Protein AF-A0A951JJU0-F1 (afdb_monomer_lite)

Foldseek 3Di:
DDPPPDPPQPPDDADDFDDWFDDPFKIKTKDCLQFQWKWKAFPNDTDTRDHDPDDDDDDPPDLHGDQKMWIWMDGPPDTDIDIDGHNPLPQQKDWDWADDPDDPGDTMIIITGRHDPPPPPDSDD

Radius of gyration: 16.65 Å; chains: 1; bounding box: 53×28×47 Å

Structure (mmCIF, N/CA/C/O backbone):
data_AF-A0A951JJU0-F1
#
_entry.id   AF-A0A951JJU0-F1
#
loop_
_atom_site.group_PDB
_atom_site.id
_atom_site.type_symbol
_atom_site.label_atom_id
_atom_site.label_alt_id
_atom_site.label_comp_id
_atom_site.label_asym_id
_atom_site.label_entity_id
_atom_site.label_seq_id
_atom_site.pdbx_PDB_ins_code
_atom_site.Cartn_x
_atom_site.Cartn_y
_atom_site.Cartn_z
_atom_site.occupancy
_atom_site.B_iso_or_equiv
_atom_site.auth_seq_id
_atom_site.auth_comp_id
_atom_site.auth_asym_id
_atom_site.auth_atom_id
_atom_site.pdbx_PDB_model_num
ATOM 1 N N . MET A 1 1 ? 40.517 -6.845 -11.418 1.00 38.53 1 MET A N 1
ATOM 2 C CA . MET A 1 1 ? 39.746 -6.294 -10.288 1.00 38.53 1 MET A CA 1
ATOM 3 C C . MET A 1 1 ? 38.596 -5.541 -10.914 1.00 38.53 1 MET A C 1
ATOM 5 O O . MET A 1 1 ? 38.833 -4.495 -11.500 1.00 38.53 1 MET A O 1
ATOM 9 N N . SER A 1 2 ? 37.424 -6.170 -10.974 1.0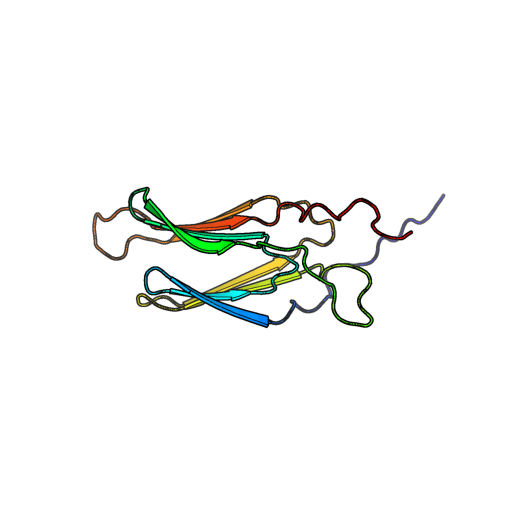0 40.97 2 SER A N 1
ATOM 10 C CA . SER A 1 2 ? 36.250 -5.592 -11.626 1.00 40.97 2 SER A CA 1
ATOM 11 C C . SER A 1 2 ? 35.605 -4.611 -10.664 1.00 40.97 2 SER A C 1
ATOM 13 O O . SER A 1 2 ? 35.192 -4.996 -9.574 1.00 40.97 2 SER A O 1
ATOM 15 N N . ASP A 1 3 ? 35.588 -3.351 -11.067 1.00 44.50 3 ASP A N 1
ATOM 16 C CA . ASP A 1 3 ? 34.968 -2.253 -10.345 1.00 44.50 3 ASP A CA 1
ATOM 17 C C . ASP A 1 3 ? 33.454 -2.317 -10.607 1.00 44.50 3 ASP A C 1
ATOM 19 O O . ASP A 1 3 ? 32.942 -1.771 -11.584 1.00 44.50 3 ASP A O 1
ATOM 23 N N . THR A 1 4 ? 32.724 -3.092 -9.804 1.00 44.53 4 THR A N 1
ATOM 24 C CA . THR A 1 4 ? 31.253 -3.086 -9.801 1.00 44.53 4 THR A CA 1
ATOM 25 C C . THR A 1 4 ? 30.771 -1.870 -9.020 1.00 44.53 4 THR A C 1
ATOM 27 O O . THR A 1 4 ? 30.305 -1.979 -7.887 1.00 44.53 4 THR A O 1
ATOM 30 N N . GLY A 1 5 ? 30.903 -0.695 -9.634 1.00 45.22 5 GLY A N 1
ATOM 31 C CA . GLY A 1 5 ? 30.172 0.500 -9.234 1.00 45.22 5 GLY A CA 1
ATOM 32 C C . GLY A 1 5 ? 28.695 0.293 -9.541 1.00 45.22 5 GLY A C 1
ATOM 33 O O . GLY A 1 5 ? 28.229 0.643 -10.623 1.00 45.22 5 GLY A O 1
ATOM 34 N N . GLY A 1 6 ? 27.972 -0.337 -8.613 1.00 46.62 6 GLY A N 1
ATOM 35 C CA . GLY 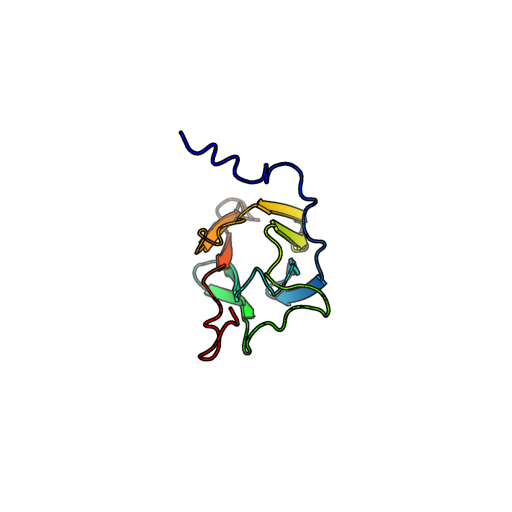A 1 6 ? 26.517 -0.389 -8.665 1.00 46.62 6 GLY A CA 1
ATOM 36 C C . GLY A 1 6 ? 25.958 1.038 -8.735 1.00 46.62 6 GLY A C 1
ATOM 37 O O . GLY A 1 6 ? 26.539 1.951 -8.137 1.00 46.62 6 GLY A O 1
ATOM 38 N N . PRO A 1 7 ? 24.877 1.280 -9.488 1.00 50.72 7 PRO A N 1
ATOM 39 C CA . PRO A 1 7 ? 24.279 2.607 -9.557 1.00 50.72 7 PRO A CA 1
ATOM 40 C C . PRO A 1 7 ? 23.910 3.100 -8.150 1.00 50.72 7 PRO A C 1
ATOM 42 O O . PRO A 1 7 ? 23.377 2.370 -7.316 1.00 50.72 7 PRO A O 1
ATOM 45 N N . ILE A 1 8 ? 24.239 4.364 -7.876 1.00 48.88 8 ILE A N 1
ATOM 46 C CA . ILE A 1 8 ? 23.938 5.029 -6.607 1.00 48.88 8 ILE A CA 1
ATOM 47 C C . ILE A 1 8 ? 22.442 5.341 -6.604 1.00 48.88 8 ILE A C 1
ATOM 49 O O . ILE A 1 8 ? 21.984 6.385 -7.065 1.00 48.88 8 ILE A O 1
ATOM 53 N N . TYR A 1 9 ? 21.678 4.379 -6.111 1.00 51.25 9 TYR A N 1
ATOM 54 C CA . TYR A 1 9 ? 20.222 4.375 -6.087 1.00 51.25 9 TYR A CA 1
ATOM 55 C C . TYR A 1 9 ? 19.603 5.407 -5.124 1.00 51.25 9 TYR A C 1
ATOM 57 O O . TYR A 1 9 ? 18.414 5.695 -5.206 1.00 51.25 9 TYR A O 1
ATOM 65 N N . THR A 1 10 ? 20.398 6.040 -4.258 1.00 52.28 10 THR A N 1
ATOM 66 C CA . THR A 1 10 ? 19.919 6.973 -3.221 1.00 52.28 10 THR A CA 1
ATOM 67 C C . THR A 1 10 ? 19.460 8.346 -3.733 1.00 52.28 10 THR A C 1
ATOM 69 O O . THR A 1 10 ? 19.068 9.179 -2.923 1.00 52.28 10 THR A O 1
ATOM 72 N N . ASN A 1 11 ? 19.500 8.607 -5.047 1.00 57.84 11 ASN A N 1
ATOM 73 C CA . ASN A 1 11 ? 19.153 9.909 -5.640 1.00 57.84 11 ASN A CA 1
ATOM 74 C C . ASN A 1 11 ? 17.922 9.884 -6.564 1.00 57.84 11 ASN A C 1
ATOM 76 O O . ASN A 1 11 ? 17.633 10.891 -7.213 1.00 57.84 11 ASN A O 1
ATOM 80 N N . LEU A 1 12 ? 17.208 8.760 -6.674 1.00 63.25 12 LEU A N 1
ATOM 81 C CA . LEU A 1 12 ? 16.005 8.719 -7.505 1.00 63.25 12 LEU A CA 1
ATOM 82 C C . LEU A 1 12 ? 14.835 9.399 -6.781 1.00 63.25 12 LEU A C 1
ATOM 84 O O . LEU A 1 12 ? 14.615 9.131 -5.598 1.00 63.25 12 LEU A O 1
ATOM 88 N N . PRO A 1 13 ? 14.075 10.275 -7.464 1.00 69.44 13 PRO A N 1
ATOM 89 C CA . PRO A 1 13 ? 12.907 10.891 -6.862 1.00 69.44 13 PRO A CA 1
ATOM 90 C C . PRO A 1 13 ? 11.864 9.812 -6.525 1.00 69.44 13 PRO A C 1
ATOM 92 O O . PRO A 1 13 ? 11.771 8.796 -7.226 1.00 69.44 13 PRO A O 1
ATOM 95 N N . PRO A 1 14 ? 11.073 10.008 -5.460 1.00 71.75 14 PRO A N 1
ATOM 96 C CA . PRO A 1 14 ? 9.964 9.117 -5.158 1.00 71.75 14 PRO A CA 1
ATOM 97 C C . PRO A 1 14 ? 8.996 9.077 -6.347 1.00 71.75 14 PRO A C 1
ATOM 99 O O . PRO A 1 14 ? 8.750 10.112 -6.978 1.00 71.75 14 PRO A O 1
ATOM 102 N N . SER A 1 15 ? 8.439 7.904 -6.667 1.00 79.06 15 SER A N 1
ATOM 103 C CA . SER A 1 15 ? 7.391 7.862 -7.682 1.00 79.06 15 SER A CA 1
ATOM 104 C C . SER A 1 15 ? 6.177 8.663 -7.188 1.00 79.06 15 SER A C 1
ATOM 106 O O . SER A 1 15 ? 5.821 8.597 -6.001 1.00 79.06 15 SER A O 1
ATOM 108 N N . PRO A 1 16 ? 5.567 9.484 -8.060 1.00 78.19 16 PRO A N 1
ATOM 109 C CA . PRO A 1 16 ? 4.347 10.192 -7.709 1.00 78.19 16 PRO A CA 1
ATOM 110 C C . PRO A 1 16 ? 3.209 9.180 -7.545 1.00 78.19 16 PRO A C 1
ATOM 112 O O . PRO A 1 16 ? 3.132 8.215 -8.308 1.00 78.19 16 PRO A O 1
ATOM 115 N N . ALA A 1 17 ? 2.301 9.409 -6.594 1.00 80.12 17 ALA A N 1
ATOM 116 C CA . ALA A 1 17 ? 1.086 8.606 -6.486 1.00 80.12 17 ALA A CA 1
ATOM 117 C C . ALA A 1 17 ? 0.262 8.734 -7.784 1.00 80.12 17 ALA A C 1
ATOM 119 O O . ALA A 1 17 ? 0.121 9.834 -8.326 1.00 80.12 17 ALA A O 1
ATOM 120 N N . ARG A 1 18 ? -0.241 7.614 -8.323 1.00 84.69 18 ARG A N 1
ATOM 121 C CA . ARG A 1 18 ? -0.908 7.582 -9.645 1.00 84.69 18 ARG A CA 1
ATOM 122 C C . ARG A 1 18 ? -2.349 7.113 -9.598 1.00 84.69 18 ARG A C 1
ATOM 124 O O . ARG A 1 18 ? -3.119 7.471 -10.484 1.00 84.69 18 ARG A O 1
ATOM 131 N N . GLU A 1 19 ? -2.710 6.342 -8.583 1.00 91.31 19 GLU A N 1
ATOM 132 C CA . GLU A 1 19 ? -4.079 5.895 -8.357 1.00 91.31 19 GLU A CA 1
ATOM 133 C C . GLU A 1 19 ? -4.492 6.190 -6.931 1.00 91.31 19 GLU A C 1
ATOM 135 O O . GLU A 1 19 ? -3.667 6.054 -6.035 1.00 91.31 19 GLU A O 1
ATOM 140 N N . CYS A 1 20 ? -5.762 6.550 -6.739 1.00 95.19 20 CYS A N 1
ATOM 141 C CA . CYS A 1 20 ? -6.376 6.713 -5.428 1.00 95.19 20 CYS A CA 1
ATOM 142 C C . CYS A 1 20 ? -7.614 5.813 -5.319 1.00 95.19 20 CYS A C 1
ATOM 144 O O . CYS A 1 20 ? -8.431 5.751 -6.245 1.00 95.19 20 CYS A O 1
ATOM 146 N N . ARG A 1 21 ? -7.756 5.106 -4.197 1.00 96.75 21 ARG A N 1
ATOM 147 C CA . ARG A 1 21 ? -8.896 4.227 -3.883 1.00 96.75 21 ARG A CA 1
ATOM 148 C C . ARG A 1 21 ? -9.367 4.489 -2.460 1.00 96.75 21 ARG A C 1
ATOM 150 O O . ARG A 1 21 ? -8.561 4.846 -1.606 1.00 96.75 21 ARG A O 1
ATOM 157 N N . GLY A 1 22 ? -10.659 4.299 -2.203 1.00 94.44 22 GLY A N 1
ATOM 158 C CA . GLY A 1 22 ? -11.243 4.537 -0.886 1.00 94.44 22 GLY A CA 1
ATOM 159 C C . GLY A 1 22 ? -11.943 3.312 -0.311 1.00 94.44 22 GLY A C 1
ATOM 160 O O . GLY A 1 22 ? -12.754 2.694 -0.997 1.00 94.44 22 GLY A O 1
ATOM 161 N N . ALA A 1 23 ? -11.656 2.989 0.950 1.00 93.62 23 ALA A N 1
ATOM 162 C CA . ALA A 1 23 ? -12.357 1.969 1.731 1.00 93.62 23 ALA A CA 1
ATOM 163 C C . ALA A 1 23 ? -12.167 2.218 3.239 1.00 93.62 23 ALA A C 1
ATOM 165 O O . ALA A 1 23 ? -11.213 2.875 3.650 1.00 93.62 23 ALA A O 1
ATOM 166 N N . ALA A 1 24 ? -13.085 1.719 4.076 1.00 90.88 24 ALA A N 1
ATOM 167 C CA . ALA A 1 24 ? -13.035 1.869 5.541 1.00 90.88 24 ALA A CA 1
ATOM 168 C C . ALA A 1 24 ? -12.849 3.327 6.042 1.00 90.88 24 ALA A C 1
ATOM 170 O O . ALA A 1 24 ? -12.222 3.576 7.070 1.00 90.88 24 ALA A O 1
ATOM 171 N N . GLY A 1 25 ? -13.375 4.318 5.310 1.00 91.81 25 GLY A N 1
ATOM 172 C CA . GLY A 1 25 ? -13.240 5.747 5.646 1.00 91.81 25 GLY A CA 1
ATOM 173 C C . GLY A 1 25 ? -11.863 6.357 5.346 1.00 91.81 25 GLY A C 1
ATOM 174 O O . GLY A 1 25 ? -11.616 7.507 5.712 1.00 91.81 25 GLY A O 1
ATOM 175 N N . TYR A 1 26 ? -10.987 5.600 4.685 1.00 94.19 26 TYR A N 1
ATOM 176 C CA . TYR A 1 26 ? -9.707 6.061 4.168 1.00 94.19 26 TYR A CA 1
ATOM 177 C C . TYR A 1 26 ? -9.762 6.250 2.652 1.00 94.19 26 TYR A C 1
ATOM 179 O O . TYR A 1 26 ? -10.462 5.520 1.956 1.00 94.19 26 TYR A O 1
ATOM 187 N N . GLU A 1 27 ? -8.978 7.197 2.155 1.00 96.62 27 GLU A N 1
ATOM 188 C CA . GLU A 1 27 ? -8.531 7.317 0.773 1.00 96.62 27 GLU A CA 1
ATOM 189 C C . GLU A 1 27 ? -7.024 7.050 0.758 1.00 96.62 27 GLU A C 1
ATOM 191 O O . GLU A 1 27 ? -6.279 7.668 1.520 1.00 96.62 27 GLU A O 1
ATOM 196 N N . ALA A 1 28 ? -6.569 6.121 -0.077 1.00 95.94 28 ALA A N 1
ATOM 197 C CA . ALA A 1 28 ? -5.155 5.841 -0.257 1.00 95.94 28 ALA A CA 1
ATOM 198 C C . ALA A 1 28 ? -4.739 6.090 -1.701 1.00 95.94 28 ALA A C 1
ATOM 200 O O . ALA A 1 28 ? -5.377 5.558 -2.611 1.00 95.94 28 ALA A O 1
ATOM 201 N N . CYS A 1 29 ? -3.651 6.832 -1.892 1.00 95.69 29 CYS A N 1
ATOM 202 C CA . CYS A 1 29 ? -3.028 7.075 -3.181 1.00 95.69 29 CYS A CA 1
ATOM 203 C C . CYS A 1 29 ? -1.651 6.402 -3.263 1.00 95.69 29 CYS A C 1
ATOM 205 O O . CYS A 1 29 ? -0.854 6.514 -2.333 1.00 95.69 29 CYS A O 1
ATOM 207 N N . PHE A 1 30 ? -1.363 5.698 -4.359 1.00 92.81 30 PHE A N 1
ATOM 208 C CA . PHE A 1 30 ? -0.153 4.878 -4.513 1.00 92.81 30 PHE A CA 1
ATOM 209 C C . PHE A 1 30 ? 0.244 4.675 -5.987 1.00 92.81 30 PHE A C 1
ATOM 211 O O . PHE A 1 30 ? -0.489 5.054 -6.908 1.00 92.81 30 PHE A O 1
ATOM 218 N N . TYR A 1 31 ? 1.421 4.082 -6.223 1.00 90.00 31 TYR A N 1
ATOM 219 C CA . TYR A 1 31 ? 1.835 3.562 -7.527 1.00 90.00 31 TYR A CA 1
ATOM 220 C C . TYR A 1 31 ? 1.460 2.070 -7.679 1.00 90.00 31 TYR A C 1
ATOM 222 O O . TYR A 1 31 ? 2.023 1.231 -6.973 1.00 90.00 31 TYR A O 1
ATOM 230 N N . PRO A 1 32 ? 0.562 1.693 -8.610 1.00 88.38 32 PRO A N 1
ATOM 231 C CA . PRO A 1 32 ? 0.089 0.306 -8.747 1.00 88.38 32 PRO A CA 1
ATOM 232 C C . PRO A 1 32 ? 1.165 -0.692 -9.187 1.00 88.38 32 PRO A C 1
ATOM 234 O O . PRO A 1 32 ? 1.046 -1.882 -8.932 1.00 88.38 32 PRO A O 1
ATOM 237 N N . GLY A 1 33 ? 2.244 -0.223 -9.820 1.00 85.00 33 GLY A N 1
ATOM 238 C CA . GLY A 1 33 ? 3.383 -1.078 -10.163 1.00 85.00 33 GLY A CA 1
ATOM 239 C C . GLY A 1 33 ? 4.286 -1.432 -8.974 1.00 85.00 33 GLY A C 1
ATOM 240 O O . GLY A 1 33 ? 5.258 -2.149 -9.172 1.00 85.00 33 GLY A O 1
ATOM 241 N N . PHE A 1 34 ? 3.998 -0.912 -7.775 1.00 86.56 34 PHE A N 1
ATOM 242 C CA . PHE A 1 34 ? 4.697 -1.228 -6.520 1.00 86.56 34 PHE A CA 1
ATOM 243 C C . PHE A 1 34 ? 3.769 -1.888 -5.488 1.00 86.56 34 PHE A C 1
ATOM 245 O O . PHE A 1 34 ? 4.211 -2.426 -4.483 1.00 86.56 34 PHE A O 1
ATOM 252 N N . VAL A 1 35 ? 2.454 -1.817 -5.680 1.00 89.69 35 VAL A N 1
ATOM 253 C CA . VAL A 1 35 ? 1.489 -2.310 -4.697 1.00 89.69 35 VAL A CA 1
ATOM 254 C C . VAL A 1 35 ? 0.653 -3.382 -5.360 1.00 89.69 35 VAL A C 1
ATOM 256 O O . VAL A 1 35 ? -0.104 -3.092 -6.276 1.00 89.69 35 VAL A O 1
ATOM 259 N N . ARG A 1 36 ? 0.762 -4.616 -4.871 1.00 89.31 36 ARG A N 1
ATOM 260 C CA . ARG A 1 36 ? -0.103 -5.728 -5.273 1.00 89.31 36 ARG A CA 1
ATOM 261 C C . ARG A 1 36 ? -1.410 -5.709 -4.489 1.00 89.31 36 ARG A C 1
ATOM 263 O O . ARG A 1 36 ? -2.479 -5.925 -5.051 1.00 89.31 36 ARG A O 1
ATOM 270 N N . ARG A 1 37 ? -1.324 -5.460 -3.182 1.00 94.38 37 ARG A N 1
ATOM 271 C CA . ARG A 1 37 ? -2.481 -5.396 -2.285 1.00 94.38 37 ARG A CA 1
ATOM 272 C C . ARG A 1 37 ? -2.287 -4.300 -1.252 1.00 94.38 37 ARG A C 1
ATOM 274 O O . ARG A 1 37 ? -1.192 -4.132 -0.719 1.00 94.38 37 ARG A O 1
ATOM 281 N N . LEU A 1 38 ? -3.356 -3.570 -0.968 1.00 95.69 38 LEU A N 1
ATOM 282 C CA . LEU A 1 38 ? -3.430 -2.573 0.088 1.00 95.69 38 LEU A CA 1
ATOM 283 C C . LEU A 1 38 ? -4.731 -2.764 0.854 1.00 95.69 38 LEU A C 1
ATOM 285 O O . LEU A 1 38 ? -5.813 -2.744 0.266 1.00 95.69 38 LEU A O 1
ATOM 289 N N . SER A 1 39 ? -4.638 -2.911 2.165 1.00 96.88 39 SER A N 1
ATOM 290 C CA . SER A 1 39 ? -5.798 -3.090 3.029 1.00 96.88 39 SER A CA 1
ATOM 291 C C . SER A 1 39 ? -5.598 -2.419 4.381 1.00 96.88 39 SER A C 1
ATOM 293 O O . SER A 1 39 ? -4.477 -2.135 4.810 1.00 96.88 39 SER A O 1
ATOM 295 N N . VAL A 1 40 ? -6.711 -2.151 5.058 1.00 94.69 40 VAL A N 1
ATOM 296 C CA . VAL A 1 40 ? -6.722 -1.735 6.460 1.00 94.69 40 VAL A CA 1
ATOM 297 C C . VAL A 1 40 ? -7.412 -2.819 7.269 1.00 94.69 40 VAL A C 1
ATOM 299 O O . VAL A 1 40 ? -8.537 -3.201 6.958 1.00 94.69 40 VAL A O 1
ATOM 302 N N . ALA A 1 41 ? -6.744 -3.312 8.307 1.00 93.25 41 ALA A N 1
ATOM 303 C CA . ALA A 1 41 ? -7.329 -4.232 9.267 1.00 93.25 41 ALA A CA 1
ATOM 304 C C . ALA A 1 41 ? -7.704 -3.503 10.562 1.00 93.25 41 ALA A C 1
ATOM 306 O O . ALA A 1 41 ? -6.835 -2.942 11.233 1.00 93.25 41 ALA A O 1
ATOM 307 N N . GLU A 1 42 ? -8.983 -3.569 10.927 1.00 88.44 42 GLU A N 1
ATOM 308 C CA . GLU A 1 42 ? -9.563 -3.023 12.159 1.00 88.44 42 GLU A CA 1
ATOM 309 C C . GLU A 1 42 ? -10.247 -4.167 12.916 1.00 88.44 42 GLU A C 1
ATOM 311 O O . GLU A 1 42 ? -11.011 -4.927 12.328 1.00 88.44 42 GLU A O 1
ATOM 316 N N . ASP A 1 43 ? -9.909 -4.364 14.194 1.00 84.75 43 ASP A N 1
ATOM 317 C CA . ASP A 1 43 ? -10.445 -5.461 15.025 1.00 84.75 43 ASP A CA 1
ATOM 318 C C . ASP A 1 43 ? -10.351 -6.864 14.383 1.00 84.75 43 ASP A C 1
ATOM 320 O O . ASP A 1 43 ? -11.184 -7.744 14.592 1.00 84.75 43 ASP A O 1
ATOM 324 N N . GLY A 1 44 ? -9.304 -7.087 13.582 1.00 82.81 44 GLY A N 1
ATOM 325 C CA . GLY A 1 44 ? -9.081 -8.345 12.861 1.00 82.81 44 GLY A CA 1
ATOM 326 C C . GLY A 1 44 ? -9.887 -8.492 11.568 1.00 82.81 44 GLY A C 1
ATOM 327 O O . GLY A 1 44 ? -9.661 -9.450 10.833 1.00 82.81 44 GLY A O 1
ATOM 328 N N . VAL A 1 45 ? -10.764 -7.538 11.253 1.00 90.25 45 VAL A N 1
ATOM 329 C CA . VAL A 1 45 ? -11.477 -7.462 9.978 1.00 90.25 45 VAL A CA 1
ATOM 330 C C . VAL A 1 45 ? -10.627 -6.683 8.987 1.00 90.25 45 VAL A C 1
ATOM 332 O O . VAL A 1 45 ? -10.387 -5.488 9.150 1.00 90.25 45 VAL A O 1
ATOM 335 N N . GLU A 1 46 ? -10.156 -7.368 7.952 1.00 94.69 46 GLU A N 1
ATOM 336 C CA . GLU A 1 46 ? -9.371 -6.760 6.886 1.00 94.69 46 GLU A CA 1
ATOM 337 C C . GLU A 1 46 ? -10.285 -6.231 5.776 1.00 94.69 46 GLU A C 1
ATOM 339 O O . GLU A 1 46 ? -11.038 -6.986 5.163 1.00 94.69 46 GLU A O 1
ATOM 344 N N . THR A 1 47 ? -10.214 -4.926 5.518 1.00 96.06 47 THR A N 1
ATOM 345 C CA . THR A 1 47 ? -10.942 -4.262 4.435 1.00 96.06 47 THR A CA 1
ATOM 346 C C . THR A 1 47 ? -9.971 -3.916 3.306 1.00 96.06 47 THR A C 1
ATOM 348 O O . THR A 1 47 ? -9.051 -3.120 3.530 1.00 96.06 47 THR A O 1
ATOM 351 N N . PRO A 1 48 ? -10.142 -4.475 2.095 1.00 96.50 48 PRO A N 1
ATOM 352 C CA . PRO A 1 48 ? -9.285 -4.147 0.965 1.00 96.50 48 PRO A CA 1
ATOM 353 C C . PRO A 1 48 ? -9.561 -2.719 0.480 1.00 96.50 48 PRO A C 1
ATOM 355 O O . PRO A 1 48 ? -10.708 -2.322 0.282 1.00 96.50 48 PRO A O 1
ATOM 358 N N . ILE A 1 49 ? -8.493 -1.951 0.280 1.00 96.25 49 ILE A N 1
ATOM 359 C CA . ILE A 1 49 ? -8.509 -0.666 -0.432 1.00 96.25 49 ILE A CA 1
ATOM 360 C C . ILE A 1 49 ? -8.181 -0.898 -1.909 1.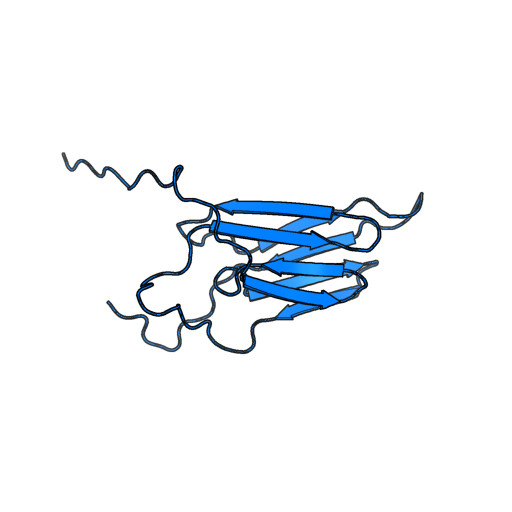00 96.25 49 ILE A C 1
ATOM 362 O O . ILE A 1 49 ? -8.768 -0.270 -2.790 1.00 96.25 49 ILE A O 1
ATOM 366 N N . TYR A 1 50 ? -7.239 -1.800 -2.177 1.00 94.94 50 TYR A N 1
ATOM 367 C CA . TYR A 1 50 ? -6.825 -2.180 -3.516 1.00 94.94 50 TYR A CA 1
ATOM 368 C C . TYR A 1 50 ? -6.313 -3.616 -3.524 1.00 94.94 50 TYR A C 1
ATOM 370 O O . TYR A 1 50 ? -5.579 -4.031 -2.627 1.00 94.94 50 TYR A O 1
ATOM 378 N N . GLU A 1 51 ? -6.659 -4.348 -4.571 1.00 93.56 51 GLU A N 1
ATOM 379 C CA . GLU A 1 51 ? -6.038 -5.613 -4.923 1.00 93.56 51 GLU A CA 1
ATOM 380 C C . GLU A 1 51 ? -5.880 -5.628 -6.436 1.00 93.56 51 GLU A C 1
ATOM 382 O O . GLU A 1 51 ? -6.795 -5.274 -7.180 1.00 93.56 51 GLU A O 1
ATOM 387 N N . GLN A 1 52 ? -4.682 -5.956 -6.885 1.00 88.62 52 GLN A N 1
ATOM 388 C CA . GLN A 1 52 ? -4.379 -5.994 -8.294 1.00 88.62 52 GLN A CA 1
ATOM 389 C C . GLN A 1 52 ? -4.957 -7.264 -8.925 1.00 88.62 52 GLN A C 1
ATOM 391 O O . GLN A 1 52 ? -4.522 -8.373 -8.623 1.00 88.62 52 GLN A O 1
ATOM 396 N N . GLU A 1 53 ? -5.916 -7.088 -9.831 1.00 85.81 53 GLU A N 1
ATOM 397 C CA . GLU A 1 53 ? -6.571 -8.195 -10.540 1.00 85.81 53 GLU A CA 1
ATOM 398 C C . GLU A 1 53 ? -5.794 -8.647 -11.787 1.00 85.81 53 GLU A C 1
ATOM 400 O O . GLU A 1 53 ? -5.823 -9.820 -12.157 1.00 85.81 53 GLU A O 1
ATOM 405 N N . GLU A 1 54 ? -5.078 -7.719 -12.426 1.00 80.56 54 GLU A N 1
ATOM 406 C CA . GLU A 1 54 ? -4.349 -7.937 -13.676 1.00 80.56 54 GLU A CA 1
ATOM 407 C C . GLU A 1 54 ? -2.892 -7.493 -13.567 1.00 80.56 54 GLU A C 1
ATOM 409 O O . GLU A 1 54 ? -2.515 -6.685 -12.721 1.00 80.56 54 GLU A O 1
ATOM 414 N N . VAL A 1 55 ? -2.057 -7.991 -14.475 1.00 77.12 55 VAL A N 1
ATOM 415 C CA . VAL A 1 55 ? -0.640 -7.631 -14.512 1.00 77.12 55 VAL A CA 1
ATOM 416 C C . VAL A 1 55 ? -0.488 -6.135 -14.768 1.00 77.12 55 VAL A C 1
ATOM 418 O O . VAL A 1 55 ? -1.010 -5.614 -15.753 1.00 77.12 55 VAL A O 1
ATOM 421 N N . PHE A 1 56 ? 0.262 -5.441 -13.908 1.00 82.00 56 PHE A N 1
ATOM 422 C CA . PHE A 1 56 ? 0.560 -4.032 -14.133 1.00 82.00 56 PHE A CA 1
ATOM 423 C C . PHE A 1 56 ? 1.359 -3.849 -15.424 1.00 82.00 56 PHE A C 1
ATOM 425 O O . PHE A 1 56 ? 2.489 -4.325 -15.550 1.00 82.00 56 PHE A O 1
ATOM 432 N N . VAL A 1 57 ? 0.790 -3.111 -16.373 1.00 82.00 57 VAL A N 1
ATOM 433 C CA . VAL A 1 57 ? 1.479 -2.750 -17.610 1.00 82.00 57 VAL A CA 1
ATOM 434 C C . VAL A 1 57 ? 2.310 -1.495 -17.366 1.00 82.00 57 VAL A C 1
ATOM 436 O O . VAL A 1 57 ? 1.782 -0.444 -16.996 1.00 82.00 57 VAL A O 1
ATOM 439 N N . LEU A 1 58 ? 3.621 -1.598 -17.596 1.00 81.56 58 LEU A N 1
ATOM 440 C CA . LEU A 1 58 ? 4.515 -0.451 -17.491 1.00 81.56 58 LEU A CA 1
ATOM 441 C C . LEU A 1 58 ? 4.114 0.647 -18.495 1.00 81.56 58 LEU A C 1
ATOM 443 O O . LEU A 1 58 ? 3.762 0.345 -19.639 1.00 81.56 58 LEU A O 1
ATOM 447 N N . PRO A 1 59 ? 4.183 1.932 -18.103 1.00 79.44 59 PRO A N 1
ATOM 448 C CA . PRO A 1 59 ? 3.965 3.039 -19.025 1.00 79.44 59 PRO A CA 1
ATOM 449 C C . PRO A 1 59 ? 4.915 2.986 -20.234 1.00 79.44 59 PRO A C 1
ATOM 451 O O . PRO A 1 59 ? 6.049 2.520 -20.100 1.00 79.44 59 PRO A O 1
ATOM 454 N N . PRO A 1 60 ? 4.519 3.533 -21.399 1.00 79.38 60 PRO A N 1
ATOM 455 C CA . PRO A 1 60 ? 5.401 3.606 -22.559 1.00 79.38 60 PRO A CA 1
ATOM 456 C C . PRO A 1 60 ? 6.750 4.256 -22.224 1.00 79.38 60 PRO A C 1
ATOM 458 O O . PRO A 1 60 ? 6.797 5.333 -21.631 1.00 79.38 60 PRO A O 1
ATOM 461 N N . GLY A 1 61 ? 7.843 3.602 -22.624 1.00 79.62 61 GLY A N 1
ATOM 462 C CA . GLY A 1 61 ? 9.213 4.064 -22.368 1.00 79.62 61 GLY A CA 1
ATOM 463 C C . GLY A 1 61 ? 9.806 3.631 -21.022 1.00 79.62 61 GLY A C 1
ATOM 464 O O . GLY A 1 61 ? 10.975 3.913 -20.773 1.00 79.62 61 GLY A O 1
ATOM 465 N N . GLN A 1 62 ? 9.047 2.928 -20.176 1.00 74.44 62 GLN A N 1
ATOM 466 C CA . GLN A 1 62 ? 9.533 2.367 -18.918 1.00 74.44 62 GLN A CA 1
ATOM 467 C C . GLN A 1 62 ? 9.776 0.854 -19.061 1.00 74.44 62 GLN A C 1
ATOM 469 O O . GLN A 1 62 ? 8.865 0.113 -19.413 1.00 74.44 62 GLN A O 1
ATOM 474 N N . LEU A 1 63 ? 11.012 0.405 -18.799 1.00 76.38 63 LEU A N 1
ATOM 475 C CA . LEU A 1 63 ? 11.421 -1.006 -18.941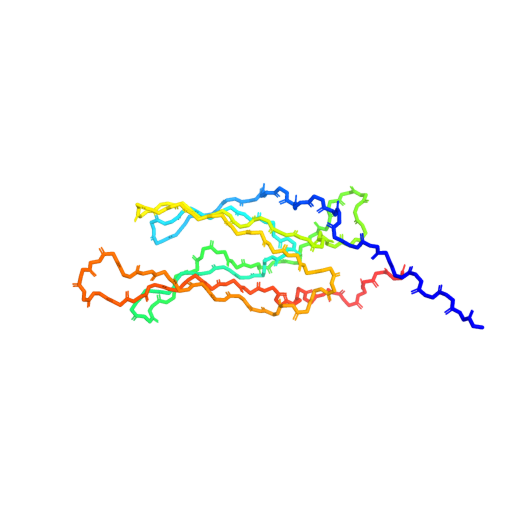 1.00 76.38 63 LEU A CA 1
ATOM 476 C C . LEU A 1 63 ? 11.257 -1.828 -17.655 1.00 76.38 63 LEU A C 1
ATOM 478 O O . LEU A 1 63 ? 11.071 -3.036 -17.721 1.00 76.38 63 LEU A O 1
ATOM 482 N N . LEU A 1 64 ? 11.318 -1.173 -16.495 1.00 75.81 64 LEU A N 1
ATOM 483 C CA . LEU A 1 64 ? 11.195 -1.785 -15.171 1.00 75.81 64 LEU A CA 1
ATOM 484 C C . LEU A 1 64 ? 10.251 -0.947 -14.298 1.00 75.81 64 LEU A C 1
ATOM 486 O O . LEU A 1 64 ? 10.135 0.258 -14.547 1.00 75.81 64 LEU A O 1
ATOM 490 N N . PRO A 1 65 ? 9.590 -1.523 -13.276 1.00 76.56 65 PRO A N 1
ATOM 491 C CA . PRO A 1 65 ? 8.810 -0.754 -12.307 1.00 76.56 65 PRO A CA 1
ATOM 492 C C . PRO A 1 65 ? 9.623 0.374 -11.655 1.00 76.56 65 PRO A C 1
ATOM 494 O O . PRO A 1 65 ? 10.852 0.408 -11.719 1.00 76.56 65 PRO A O 1
ATOM 497 N N . TRP A 1 66 ? 8.934 1.345 -11.049 1.00 81.38 66 TRP A N 1
ATOM 498 C CA . TRP A 1 66 ? 9.642 2.384 -10.303 1.00 81.38 66 TRP A CA 1
ATOM 499 C C . TRP A 1 66 ? 10.330 1.760 -9.083 1.00 81.38 66 TRP A C 1
ATOM 501 O O . TRP A 1 66 ? 9.676 1.015 -8.356 1.00 81.38 66 TRP A O 1
ATOM 511 N N . PRO A 1 67 ? 11.591 2.126 -8.795 1.00 81.88 67 PRO A N 1
ATOM 512 C CA . PRO A 1 67 ? 12.327 1.607 -7.640 1.00 81.88 67 PRO A CA 1
ATOM 513 C C . PRO A 1 67 ? 11.843 2.201 -6.310 1.00 81.88 67 PRO A C 1
ATOM 515 O O . PRO A 1 67 ? 12.415 1.946 -5.254 1.00 81.88 67 PRO A O 1
ATOM 518 N N . SER A 1 68 ? 10.831 3.066 -6.353 1.00 86.19 68 SER A N 1
ATOM 519 C CA . SER A 1 68 ? 10.314 3.802 -5.212 1.00 86.19 68 SER A CA 1
ATOM 520 C C . SER A 1 68 ? 8.803 3.986 -5.315 1.00 86.19 68 SER A C 1
ATOM 522 O O . SER A 1 68 ? 8.238 4.000 -6.413 1.00 86.19 68 SER A O 1
ATOM 524 N N . ASN A 1 69 ? 8.144 4.174 -4.174 1.00 88.69 69 ASN A N 1
ATOM 525 C CA . ASN A 1 69 ? 6.712 4.440 -4.083 1.00 88.69 69 ASN A CA 1
ATOM 526 C C . ASN A 1 69 ? 6.393 5.459 -2.994 1.00 88.69 69 ASN A C 1
ATOM 528 O O . ASN A 1 69 ? 6.938 5.385 -1.892 1.00 88.69 69 ASN A O 1
ATOM 532 N N . THR A 1 70 ? 5.475 6.373 -3.304 1.00 92.38 70 THR A N 1
ATOM 533 C CA . THR A 1 70 ? 4.826 7.232 -2.311 1.00 92.38 70 THR A CA 1
ATOM 534 C C . THR A 1 70 ? 3.428 6.697 -2.043 1.00 92.38 70 THR A C 1
ATOM 536 O O . THR A 1 70 ? 2.568 6.735 -2.921 1.00 92.38 70 THR A O 1
ATOM 539 N N . LEU A 1 71 ? 3.206 6.218 -0.822 1.00 93.31 71 LEU A N 1
ATOM 540 C CA . LEU A 1 71 ? 1.888 5.883 -0.304 1.00 93.31 71 LEU A CA 1
ATOM 541 C C . LEU A 1 71 ? 1.366 7.064 0.508 1.00 93.31 71 LEU A C 1
ATOM 543 O O . LEU A 1 71 ? 1.938 7.412 1.540 1.00 93.31 71 LEU A O 1
ATOM 547 N N . GLU A 1 72 ? 0.265 7.652 0.067 1.00 95.06 72 GLU A N 1
ATOM 548 C CA . GLU A 1 72 ? -0.478 8.650 0.830 1.00 95.06 72 GLU A CA 1
ATOM 549 C C . GLU A 1 72 ? -1.766 8.013 1.340 1.00 95.06 72 GLU A C 1
ATOM 551 O O . GLU A 1 72 ? -2.507 7.431 0.559 1.00 95.06 72 GLU A O 1
ATOM 556 N N . LEU A 1 73 ? -2.048 8.113 2.634 1.00 94.94 73 LEU A N 1
ATOM 557 C CA . LEU A 1 73 ? -3.287 7.652 3.253 1.00 94.94 73 LEU A CA 1
ATOM 558 C C . LEU A 1 73 ? -3.926 8.832 3.978 1.00 94.94 73 LEU A C 1
ATOM 560 O O . LEU A 1 73 ? -3.284 9.465 4.815 1.00 94.94 73 LEU A O 1
ATOM 564 N N . ARG A 1 74 ? -5.187 9.117 3.669 1.00 94.69 74 ARG A N 1
ATOM 565 C CA . ARG A 1 74 ? -5.958 10.222 4.243 1.00 94.69 74 ARG A CA 1
ATOM 566 C C . ARG A 1 74 ? -7.312 9.730 4.712 1.00 94.69 74 ARG A C 1
ATOM 568 O O . ARG A 1 74 ? -7.869 8.794 4.148 1.00 94.69 74 ARG A O 1
ATOM 575 N N . GLY A 1 75 ? -7.869 10.381 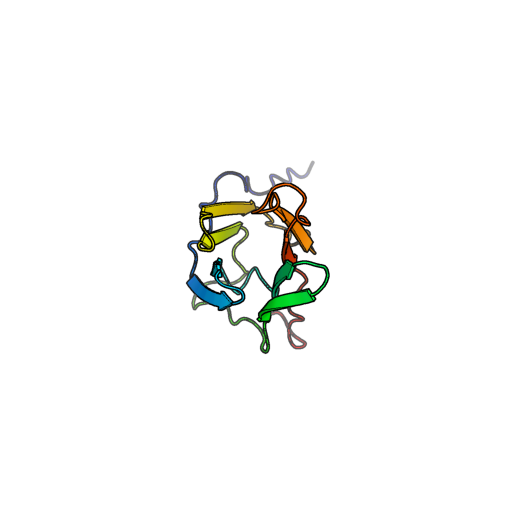5.721 1.00 91.69 75 GLY A N 1
ATOM 576 C CA . GLY A 1 75 ? -9.210 10.086 6.223 1.00 91.69 75 GLY A CA 1
ATOM 577 C C . GLY A 1 75 ? -9.209 9.614 7.666 1.00 91.69 75 GLY A C 1
ATOM 578 O O . GLY A 1 75 ? -8.166 9.436 8.293 1.00 91.69 75 GLY A O 1
ATOM 579 N N . ASN A 1 76 ? -10.406 9.482 8.237 1.00 88.38 76 ASN A N 1
ATOM 580 C CA . ASN A 1 76 ? -10.575 9.090 9.637 1.00 88.38 76 ASN A CA 1
ATOM 581 C C . ASN A 1 76 ? -9.786 9.960 10.649 1.00 88.38 76 ASN A C 1
ATOM 583 O O . ASN A 1 76 ? -9.379 9.497 11.717 1.00 88.38 76 ASN A O 1
ATOM 587 N N . GLY A 1 77 ? -9.567 11.235 10.301 1.00 88.19 77 GLY A N 1
ATOM 588 C CA . GLY A 1 77 ? -8.794 12.191 11.098 1.00 88.19 77 GLY A CA 1
ATOM 589 C C . GLY A 1 77 ? -7.276 11.992 11.038 1.00 88.19 77 GLY A C 1
ATOM 590 O O . GLY A 1 77 ? -6.578 12.442 11.946 1.00 88.19 77 GLY A O 1
ATOM 591 N N . ARG A 1 78 ? -6.762 11.290 10.022 1.00 87.12 78 ARG A N 1
ATOM 592 C CA . ARG A 1 78 ? -5.339 10.976 9.860 1.00 87.12 78 ARG A CA 1
ATOM 593 C C . ARG A 1 78 ? -4.883 11.276 8.449 1.00 87.12 78 ARG A C 1
ATOM 595 O O . ARG A 1 78 ? -5.565 10.906 7.501 1.00 87.12 78 ARG A O 1
ATOM 602 N N . ASP A 1 79 ? -3.680 11.826 8.371 1.00 92.50 79 ASP A N 1
ATOM 603 C CA . ASP A 1 79 ? -2.922 11.957 7.139 1.00 92.50 79 ASP A CA 1
ATOM 604 C C . ASP A 1 79 ? -1.552 11.314 7.356 1.00 92.50 79 ASP A C 1
ATOM 606 O O . ASP A 1 79 ? -0.835 11.630 8.310 1.00 92.50 79 ASP A O 1
ATOM 610 N N . LEU A 1 80 ? -1.207 10.373 6.488 1.00 92.38 80 LEU A N 1
ATOM 611 C CA . LEU A 1 80 ? 0.051 9.648 6.492 1.00 92.38 80 LEU A CA 1
ATOM 612 C C . LEU A 1 80 ? 0.633 9.690 5.081 1.00 92.38 80 LEU A C 1
ATOM 614 O O . LEU A 1 80 ? -0.066 9.416 4.112 1.00 92.38 80 LEU A O 1
ATOM 618 N N . ALA A 1 81 ? 1.924 9.985 4.976 1.00 93.25 81 ALA A N 1
ATOM 619 C CA . ALA A 1 81 ? 2.686 9.829 3.747 1.00 93.25 81 ALA A CA 1
ATOM 620 C C . ALA A 1 81 ? 3.916 8.972 4.047 1.00 93.25 81 ALA A C 1
ATOM 622 O O . ALA A 1 81 ? 4.673 9.265 4.975 1.00 93.25 81 ALA A O 1
ATOM 623 N N . VAL A 1 82 ? 4.098 7.903 3.280 1.00 90.38 82 VAL A N 1
ATOM 624 C CA . VAL A 1 82 ? 5.210 6.965 3.417 1.00 90.38 82 VAL A CA 1
ATOM 625 C C . VAL A 1 82 ? 5.913 6.858 2.080 1.00 90.38 82 VAL A C 1
ATOM 627 O O . VAL A 1 82 ? 5.291 6.583 1.058 1.00 90.38 82 VAL A O 1
ATOM 630 N N . GLN A 1 83 ? 7.223 7.072 2.103 1.00 90.31 83 GLN A N 1
ATOM 631 C CA . GLN A 1 83 ? 8.086 6.862 0.952 1.00 90.31 83 GLN A CA 1
ATOM 632 C C . GLN A 1 83 ? 8.883 5.585 1.170 1.00 90.31 83 GLN A C 1
ATOM 634 O O . GLN A 1 83 ? 9.571 5.439 2.181 1.00 90.31 83 GLN A O 1
ATOM 639 N N . LEU A 1 84 ? 8.765 4.662 0.224 1.00 88.25 84 LEU A N 1
ATOM 640 C CA . LEU A 1 84 ? 9.493 3.403 0.214 1.00 88.25 84 LEU A CA 1
ATOM 641 C C . LEU A 1 84 ? 10.434 3.391 -0.976 1.00 88.25 84 LEU A C 1
ATOM 643 O O . LEU A 1 84 ? 10.056 3.780 -2.080 1.00 88.25 84 LEU A O 1
ATOM 647 N N . PHE A 1 85 ? 11.660 2.953 -0.724 1.00 87.94 85 PHE A N 1
ATOM 648 C CA . PHE A 1 85 ? 12.692 2.787 -1.729 1.00 87.94 85 PHE A CA 1
ATOM 649 C C . PHE A 1 85 ? 13.132 1.324 -1.723 1.00 87.94 85 PHE A C 1
ATOM 651 O O . PHE A 1 85 ? 13.725 0.872 -0.747 1.00 87.94 85 PHE A O 1
ATOM 658 N N . ASP A 1 86 ? 12.792 0.597 -2.783 1.00 83.88 86 ASP A N 1
ATOM 659 C CA . ASP A 1 86 ? 13.036 -0.839 -2.933 1.00 83.88 86 ASP A CA 1
ATOM 660 C C . ASP A 1 86 ? 13.448 -1.157 -4.382 1.00 83.88 86 ASP A C 1
ATOM 662 O O . ASP A 1 86 ? 12.655 -1.677 -5.167 1.00 83.88 86 ASP A O 1
ATOM 666 N N . PRO A 1 87 ? 14.678 -0.791 -4.783 1.00 80.38 87 PRO A N 1
ATOM 667 C CA . PRO A 1 87 ? 15.141 -0.916 -6.165 1.00 80.38 87 PRO A CA 1
ATOM 668 C C . PRO A 1 87 ? 15.300 -2.368 -6.624 1.00 80.38 87 PRO A C 1
ATOM 670 O O . PRO A 1 87 ? 15.305 -2.632 -7.823 1.00 80.38 87 PRO A O 1
ATOM 673 N N . GLU A 1 88 ? 15.455 -3.296 -5.680 1.00 81.69 88 GLU A N 1
ATOM 674 C CA . GLU A 1 88 ? 15.610 -4.727 -5.944 1.00 81.69 88 GLU A CA 1
ATOM 675 C C . GLU A 1 88 ? 14.291 -5.496 -5.758 1.00 81.69 88 GLU A C 1
ATOM 677 O O . GLU A 1 88 ? 14.278 -6.710 -5.945 1.00 81.69 88 GLU A O 1
ATOM 682 N N . HIS A 1 89 ? 13.192 -4.804 -5.419 1.00 77.50 89 HIS A N 1
ATOM 683 C CA . HIS A 1 89 ? 11.869 -5.386 -5.169 1.00 77.50 89 HIS A CA 1
ATOM 684 C C . HIS A 1 89 ? 11.900 -6.563 -4.175 1.00 77.50 89 HIS A C 1
ATOM 686 O O . HIS A 1 89 ? 11.311 -7.616 -4.416 1.00 77.50 89 HIS A O 1
ATOM 692 N N . GLN A 1 90 ? 12.627 -6.398 -3.066 1.00 84.50 90 GLN A N 1
ATOM 693 C CA . GLN A 1 90 ? 12.805 -7.432 -2.038 1.00 84.50 90 GLN A CA 1
ATOM 694 C C . GLN A 1 90 ? 11.840 -7.288 -0.856 1.00 84.50 90 GLN A C 1
ATOM 696 O O . GLN A 1 90 ? 11.781 -8.165 0.007 1.00 84.50 90 GLN A O 1
ATOM 701 N N . ILE A 1 91 ? 11.100 -6.182 -0.769 1.00 86.75 91 ILE A N 1
ATOM 702 C CA . ILE A 1 91 ? 10.131 -5.961 0.301 1.00 86.75 91 ILE A CA 1
ATOM 703 C C . ILE A 1 91 ? 8.811 -6.621 -0.089 1.00 86.75 91 ILE A C 1
ATOM 705 O O . ILE A 1 91 ? 8.018 -6.040 -0.819 1.00 86.75 91 ILE A O 1
ATOM 709 N N . ASP A 1 92 ? 8.518 -7.794 0.464 1.00 89.12 92 ASP A N 1
ATOM 710 C CA . ASP A 1 92 ? 7.252 -8.485 0.178 1.00 89.12 92 ASP A CA 1
ATOM 711 C C . ASP A 1 92 ? 6.038 -7.809 0.833 1.00 89.12 92 ASP A C 1
ATOM 713 O O . ASP A 1 92 ? 4.927 -7.805 0.291 1.00 89.12 92 ASP A O 1
ATOM 717 N N . ARG A 1 93 ? 6.228 -7.257 2.037 1.00 93.12 93 ARG A N 1
ATOM 718 C CA . ARG A 1 93 ? 5.141 -6.751 2.879 1.00 93.12 93 ARG A CA 1
ATOM 719 C C . ARG A 1 93 ? 5.613 -5.647 3.812 1.00 93.12 93 ARG A C 1
ATOM 721 O O . ARG A 1 93 ? 6.640 -5.766 4.474 1.00 93.12 93 ARG A O 1
ATOM 728 N N . VAL A 1 94 ? 4.795 -4.608 3.921 1.00 93.06 94 VAL A N 1
ATOM 729 C CA . VAL A 1 94 ? 4.937 -3.512 4.876 1.00 93.06 94 VAL A CA 1
ATOM 730 C C . VAL A 1 94 ? 3.667 -3.438 5.712 1.00 93.06 94 VAL A C 1
ATOM 732 O O . VAL A 1 94 ? 2.566 -3.309 5.181 1.00 93.06 94 VAL A O 1
ATOM 735 N N . GLU A 1 95 ? 3.822 -3.501 7.031 1.00 95.00 95 GLU A N 1
ATOM 736 C CA . GLU A 1 95 ? 2.733 -3.275 7.980 1.00 95.00 95 GLU A CA 1
ATOM 737 C C . GLU A 1 95 ? 2.997 -2.014 8.792 1.00 95.00 95 GLU A C 1
ATOM 739 O O . GLU A 1 95 ? 4.037 -1.880 9.437 1.00 95.00 95 GLU A O 1
ATOM 744 N N . ILE A 1 96 ? 2.031 -1.100 8.795 1.00 93.31 96 ILE A N 1
ATOM 745 C CA . ILE A 1 96 ? 2.078 0.122 9.592 1.00 93.31 96 ILE A CA 1
ATOM 746 C C . ILE A 1 96 ? 0.974 0.046 10.641 1.00 93.31 96 ILE A C 1
ATOM 748 O O . ILE A 1 96 ? -0.217 0.036 10.328 1.00 93.31 96 ILE A O 1
ATOM 752 N N . LEU A 1 97 ? 1.388 0.007 11.906 1.00 93.25 97 LEU A N 1
ATOM 753 C CA . LEU A 1 97 ? 0.488 0.041 13.053 1.00 93.25 97 LEU A CA 1
ATOM 754 C C . LEU A 1 97 ? 0.050 1.479 13.332 1.00 93.25 97 LEU A C 1
ATOM 756 O O . LEU A 1 97 ? 0.845 2.336 13.722 1.00 93.25 97 LEU A O 1
ATOM 760 N N . LEU A 1 98 ? -1.240 1.732 13.167 1.00 89.62 98 LEU A N 1
ATOM 761 C CA . LEU A 1 98 ? -1.877 3.000 13.465 1.00 89.62 98 LEU A CA 1
ATOM 762 C C . LEU A 1 98 ? -2.415 2.957 14.898 1.00 89.62 98 LEU A C 1
ATOM 764 O O . LEU A 1 98 ? -3.116 2.028 15.295 1.00 89.62 98 LEU A O 1
ATOM 768 N N . LYS A 1 99 ? -2.111 3.991 15.694 1.00 86.88 99 LYS A N 1
ATOM 769 C CA . LYS A 1 99 ? -2.649 4.115 17.063 1.00 86.88 99 LYS A CA 1
ATOM 770 C C . LYS A 1 99 ? -4.179 4.001 17.052 1.00 86.88 99 LYS A C 1
ATOM 772 O O . LYS A 1 99 ? -4.771 4.512 16.108 1.00 86.88 99 LYS A O 1
ATOM 777 N N . PRO A 1 100 ? -4.833 3.440 18.074 1.00 84.06 100 PRO A N 1
ATOM 778 C CA . PRO A 1 100 ? -6.294 3.418 18.137 1.00 84.06 100 PRO A CA 1
ATOM 779 C C . PRO A 1 100 ? -6.882 4.836 18.171 1.00 84.06 100 PRO A C 1
ATOM 781 O O . PRO A 1 100 ? -6.252 5.766 18.680 1.00 84.06 100 PRO A O 1
ATOM 784 N N . ARG A 1 101 ? -8.076 5.025 17.593 1.00 78.62 101 ARG A N 1
ATOM 785 C CA . ARG A 1 101 ? -8.775 6.330 17.573 1.00 78.62 101 ARG A CA 1
ATOM 786 C C . ARG A 1 101 ? -9.369 6.699 18.926 1.00 78.62 101 ARG A C 1
ATOM 788 O O . ARG A 1 101 ? -9.438 7.875 19.269 1.00 78.62 101 ARG A O 1
ATOM 795 N N . THR A 1 102 ? -9.802 5.696 19.678 1.00 80.75 102 THR A 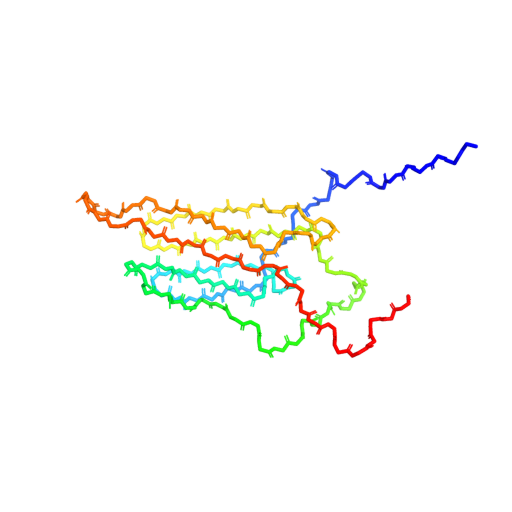N 1
ATOM 796 C CA . THR A 1 102 ? -10.412 5.838 20.997 1.00 80.75 102 THR A CA 1
ATOM 797 C C . THR A 1 102 ? -9.481 5.286 22.070 1.00 80.75 102 THR A C 1
ATOM 799 O O . THR A 1 102 ? -8.685 4.372 21.836 1.00 80.75 102 THR A O 1
ATOM 802 N N . GLN A 1 103 ? -9.557 5.855 23.272 1.00 78.38 103 GLN A N 1
ATOM 803 C CA . GLN A 1 103 ? -8.794 5.358 24.411 1.00 78.38 103 GLN A CA 1
ATOM 804 C C . GLN A 1 103 ? -9.256 3.930 24.746 1.00 78.38 103 GLN A C 1
ATOM 806 O O . GLN A 1 103 ? -10.427 3.715 25.042 1.00 78.38 103 GLN A O 1
ATOM 811 N N . GLY A 1 104 ? -8.338 2.962 24.677 1.00 78.69 104 GLY A N 1
ATOM 812 C CA . GLY A 1 104 ? -8.636 1.540 24.890 1.00 78.69 104 GLY A CA 1
ATOM 813 C C . GLY A 1 104 ? -9.102 0.772 23.645 1.00 78.69 104 GLY A C 1
ATOM 814 O O . GLY A 1 104 ? -9.413 -0.407 23.772 1.00 78.69 104 GLY A O 1
ATOM 815 N N . GLY A 1 105 ? -9.138 1.403 22.465 1.00 78.88 105 GLY A N 1
ATOM 816 C CA . GLY A 1 105 ? -9.419 0.714 21.202 1.00 78.88 105 GLY A CA 1
ATOM 817 C C . GLY A 1 105 ? -8.251 -0.148 20.705 1.00 78.88 105 GLY A C 1
ATOM 818 O O . GLY A 1 105 ? -7.105 0.017 21.137 1.00 78.88 105 GLY A O 1
ATOM 819 N N . THR A 1 106 ? -8.534 -1.045 19.761 1.00 85.25 106 THR A N 1
ATOM 820 C CA . THR A 1 106 ? -7.522 -1.864 19.080 1.00 85.25 106 THR A CA 1
ATOM 821 C C . THR A 1 106 ? -6.761 -1.026 18.044 1.00 85.25 106 THR A C 1
ATOM 823 O O . THR A 1 106 ? -7.367 -0.198 17.362 1.00 85.25 106 THR A O 1
ATOM 826 N N . PRO A 1 107 ? -5.435 -1.203 17.895 1.00 89.06 107 PRO A N 1
ATOM 827 C CA . PRO A 1 107 ? -4.686 -0.597 16.801 1.00 89.06 107 PRO A CA 1
ATOM 828 C C . PRO A 1 107 ? -5.186 -1.076 15.435 1.00 89.06 107 PRO A C 1
ATOM 830 O O . PRO A 1 107 ? -5.393 -2.271 15.219 1.00 89.06 107 PRO A O 1
ATOM 833 N N . GLU A 1 108 ? -5.305 -0.142 14.500 1.00 91.94 108 GLU A N 1
ATOM 834 C CA . GLU A 1 108 ? -5.539 -0.452 13.092 1.00 91.94 108 GLU A CA 1
ATOM 835 C C . GLU A 1 108 ? -4.202 -0.802 12.426 1.00 91.94 108 GLU A C 1
ATOM 837 O O . GLU A 1 108 ? -3.144 -0.295 12.812 1.00 91.94 108 GLU A O 1
ATOM 842 N N . ARG A 1 109 ? -4.230 -1.659 11.407 1.00 94.19 109 ARG A N 1
ATOM 843 C CA . ARG A 1 109 ? -3.046 -2.003 10.610 1.00 94.19 109 ARG A CA 1
ATOM 844 C C . ARG A 1 109 ? -3.272 -1.627 9.164 1.00 94.19 109 ARG A C 1
ATOM 846 O O . ARG A 1 109 ? -4.193 -2.148 8.549 1.00 94.19 109 ARG A O 1
ATOM 853 N N . LEU A 1 110 ? -2.409 -0.781 8.620 1.00 94.44 110 LEU A N 1
ATOM 854 C CA . LEU A 1 110 ? -2.285 -0.618 7.178 1.00 94.44 110 LEU A CA 1
ATOM 855 C C . LEU A 1 110 ? -1.326 -1.693 6.669 1.00 94.44 110 LEU A C 1
ATOM 857 O O . LEU A 1 110 ? -0.177 -1.749 7.109 1.00 94.44 110 LEU A O 1
ATOM 861 N N . ILE A 1 111 ? -1.809 -2.552 5.782 1.00 95.81 111 ILE A N 1
ATOM 862 C CA . ILE A 1 111 ? -1.058 -3.677 5.231 1.00 95.81 111 ILE A CA 1
ATOM 863 C C . ILE A 1 111 ? -0.865 -3.401 3.746 1.00 95.81 111 ILE A C 1
ATOM 865 O O . ILE A 1 111 ? -1.835 -3.284 3.000 1.00 95.81 111 ILE A O 1
ATOM 869 N N . MET A 1 112 ? 0.389 -3.288 3.326 1.00 94.00 112 MET A N 1
ATOM 870 C CA . MET A 1 112 ? 0.775 -3.127 1.932 1.00 94.00 112 MET A CA 1
ATOM 871 C C . MET A 1 112 ? 1.630 -4.319 1.518 1.00 94.00 112 MET A C 1
ATOM 873 O O . MET A 1 112 ? 2.647 -4.607 2.144 1.00 94.00 112 MET A O 1
ATOM 877 N N . GLU A 1 113 ? 1.234 -5.003 0.457 1.00 92.00 113 GLU A N 1
ATOM 878 C CA . GLU A 1 113 ? 1.982 -6.112 -0.124 1.00 92.00 113 GLU A CA 1
ATOM 879 C C . GLU A 1 113 ? 2.604 -5.652 -1.442 1.00 92.00 113 GLU A C 1
ATOM 881 O O . GLU A 1 113 ? 1.906 -5.159 -2.331 1.00 92.00 113 GLU A O 1
ATOM 886 N N . ASN A 1 114 ? 3.920 -5.820 -1.546 1.00 83.25 114 ASN A N 1
ATOM 887 C CA . ASN A 1 114 ? 4.754 -5.526 -2.717 1.00 83.25 114 ASN A CA 1
ATOM 888 C C . ASN A 1 114 ? 5.368 -6.834 -3.264 1.00 83.25 114 ASN A C 1
ATOM 890 O O . ASN A 1 114 ? 6.421 -6.858 -3.887 1.00 83.25 114 ASN A O 1
ATOM 894 N N . GLY A 1 115 ? 4.675 -7.956 -3.035 1.00 69.62 115 GLY A N 1
ATOM 895 C CA . GLY A 1 115 ? 5.026 -9.231 -3.650 1.00 69.62 115 GLY A CA 1
ATOM 896 C C . GLY A 1 115 ? 4.892 -9.161 -5.177 1.00 69.62 115 GLY A C 1
ATOM 897 O O . GLY A 1 115 ? 4.010 -8.454 -5.680 1.00 69.62 115 GLY A O 1
ATOM 898 N N . PRO A 1 116 ? 5.721 -9.910 -5.924 1.00 56.66 116 PRO A N 1
ATOM 899 C CA . PRO A 1 116 ? 5.768 -9.828 -7.372 1.00 56.66 116 PRO A CA 1
ATOM 900 C C . PRO A 1 116 ? 4.396 -10.105 -7.982 1.00 56.66 116 PRO A C 1
ATOM 902 O O . PRO A 1 116 ? 3.734 -11.111 -7.699 1.00 56.66 116 PRO A O 1
ATOM 905 N N . VAL A 1 117 ? 4.000 -9.213 -8.881 1.00 54.06 117 VAL A N 1
ATOM 906 C CA . VAL A 1 117 ? 3.020 -9.529 -9.910 1.00 54.06 117 VAL A CA 1
ATOM 907 C C . VAL A 1 117 ? 3.719 -10.528 -10.805 1.00 54.06 117 VAL A C 1
ATOM 909 O O . VAL A 1 117 ? 4.706 -10.188 -11.456 1.00 54.06 117 VAL A O 1
ATOM 912 N N . LEU A 1 118 ? 3.287 -11.785 -10.757 1.00 46.22 118 LEU A N 1
ATOM 913 C CA . LEU A 1 118 ? 3.838 -12.820 -11.616 1.00 46.22 118 LEU A CA 1
ATOM 914 C C . LEU A 1 118 ? 3.737 -12.299 -13.055 1.00 46.22 118 LEU A C 1
ATOM 916 O O . LEU A 1 118 ? 2.628 -12.165 -13.573 1.00 46.22 118 LEU A O 1
ATOM 920 N N . CYS A 1 119 ? 4.874 -11.966 -13.681 1.00 45.03 119 CYS A N 1
ATOM 921 C CA . CYS A 1 119 ? 4.916 -11.790 -15.128 1.00 45.03 119 CYS A CA 1
ATOM 922 C C . CYS A 1 119 ? 4.155 -12.993 -15.728 1.00 45.03 119 CYS A C 1
ATOM 924 O O . CYS A 1 119 ? 4.460 -14.137 -15.368 1.00 45.03 119 CYS A O 1
ATOM 926 N N . PRO A 1 120 ? 3.202 -12.801 -16.656 1.00 40.56 120 PRO A N 1
ATOM 927 C CA . PRO A 1 120 ? 2.897 -13.868 -17.594 1.00 40.56 120 PRO A CA 1
ATOM 928 C C . PRO A 1 120 ? 4.203 -14.194 -18.344 1.00 40.56 120 PRO A C 1
ATOM 930 O O . PRO A 1 120 ? 5.073 -13.332 -18.436 1.00 40.56 120 PRO A O 1
ATOM 933 N N . PRO A 1 121 ? 4.373 -15.418 -18.868 1.00 46.75 121 PRO A N 1
ATOM 934 C CA . PRO A 1 121 ? 5.598 -16.239 -18.808 1.00 46.75 121 PRO A CA 1
ATOM 935 C C . PRO A 1 121 ? 6.894 -15.699 -19.453 1.00 46.75 121 PRO A C 1
ATOM 937 O O . PRO A 1 121 ? 7.885 -16.421 -19.492 1.00 46.75 121 PRO A O 1
ATOM 940 N N . LEU A 1 122 ? 6.923 -14.471 -19.965 1.00 36.84 122 LEU A N 1
ATOM 941 C CA . LEU A 1 122 ? 8.085 -13.824 -20.561 1.00 36.84 122 LEU A CA 1
ATOM 942 C C . LEU A 1 122 ? 8.154 -12.364 -20.090 1.00 36.84 122 LEU A C 1
ATOM 944 O O . LEU A 1 122 ? 7.440 -11.510 -20.615 1.00 36.84 122 LEU A O 1
ATOM 948 N N . CYS A 1 123 ? 9.040 -12.067 -19.137 1.00 45.22 123 CYS A N 1
ATOM 949 C CA . CYS A 1 123 ? 9.581 -10.715 -19.021 1.00 45.22 123 CYS A CA 1
ATOM 950 C C . CYS A 1 123 ? 10.729 -10.629 -20.061 1.00 45.22 123 CYS A C 1
ATOM 952 O O . CYS A 1 123 ? 11.599 -11.503 -20.039 1.00 45.22 123 CYS A O 1
ATOM 954 N N . PRO A 1 124 ? 10.722 -9.689 -21.022 1.00 43.34 124 PRO A N 1
ATOM 955 C CA . PRO A 1 124 ? 11.767 -9.629 -22.041 1.00 43.34 124 PRO A CA 1
ATOM 956 C C . PRO A 1 124 ? 13.123 -9.221 -21.442 1.00 43.34 124 PRO A C 1
ATOM 958 O O . PRO A 1 124 ? 13.218 -8.149 -20.852 1.00 43.34 124 PRO A O 1
ATOM 961 N N . GLU A 1 125 ? 14.113 -10.107 -21.629 1.00 41.97 125 GLU A N 1
ATOM 962 C CA . GLU A 1 125 ? 15.519 -9.836 -22.018 1.00 41.97 125 GLU A CA 1
ATOM 963 C C . GLU A 1 125 ? 16.069 -8.418 -21.794 1.00 41.97 125 GLU A C 1
ATOM 965 O O . GLU A 1 125 ? 15.863 -7.622 -22.743 1.00 41.97 125 GLU A O 1
#

Secondary structure (DSSP, 8-state):
--------GGGPPPPPP-EEEEETTEEEEE-TTT-SEEEEEETTEEEEEEE--SPPPPPTT-SS--SEEEEEEEETTEEEEEEEE-TT----EEEEEEPPSSTTPPPEEEEEE-------S----

pLDDT: mean 80.57, std 16.79, range [36.84, 96.88]

Sequence (125 aa):
MSDTGGPIYTNLPPSPARECRGAAGYEACFYPGFVRRLSVAEDGVETPIYEQEEVFVLPPGQLLPWPSNTLELRGNGRDLAVQLFDPEHQIDRVEILLKPRTQGGTPERLIMENGPVLCPPLCPE